Protein AF-A0A7S2RWB1-F1 (afdb_monomer)

InterPro domains:
  IPR025254 CCDC113/CCDC96, coiled-coil [PF13870] (33-131)
  IPR051885 Coiled-coil domain-containing protein involved in ciliogenesis [PTHR15654] (1-132)

Foldseek 3Di:
DVCCVCFVPVQADPVPRDGDPVSVVVVVVVVVVVVVVVVVVVVVVVVVVVVVVVVVVVVVVVCVVVPDPPCVVVVVVVVVVVVVVVVVVVVVVVVVVVVVVVVVVVVVVVVVVVVVVVVVVVVVVVVVVVVD

Solvent-accessible surface area (backbone atoms only — not comparable to full-atom values): 7211 Å² total; per-residue (Å²): 114,63,63,57,51,59,35,67,61,62,27,44,37,93,89,73,78,45,64,42,66,69,56,50,52,51,54,51,51,53,52,50,54,52,49,53,54,50,51,52,54,50,52,54,52,50,54,52,50,52,51,50,50,54,54,51,50,53,53,49,52,55,48,54,67,63,50,60,62,60,50,51,54,53,50,50,49,52,50,53,50,50,54,51,50,53,53,52,51,52,53,52,50,53,53,50,50,52,51,51,53,53,50,52,52,51,51,52,51,51,53,51,51,53,51,54,51,51,52,53,50,52,50,50,57,49,52,60,58,73,76,104

Mean predicted aligned error: 13.86 Å

Organism: NCBI:txid96639

Secondary structure (DSSP, 8-state):
-HHIIIIIITTB-TTT--B-HHHHHHHHHHHHHHHHHHHHHHHHHHHHHHHHHHHHHHHHHHHHHH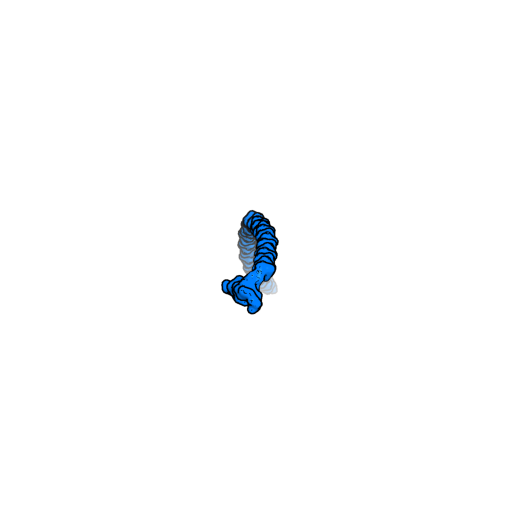HHHHHHHHHHHHHHHHHHHHHHHHHHHHHHHHHHHHHHHHHHHHHHHHHHHHHHHHHHHHHHHHT-

Sequence (132 aa):
YEFKRDIVVGAENFRTGKTMAEKVVRYMEDKLKQKESNIEKLRLKNVTLKGLIQKVDAQLKQKEEMGDVLHYIDFHQLQIENKQYVAKIEERNQELLKLKMTTGSTVQVLNNLKKKLGLLISESEWLLKEIK

pLDDT: mean 88.85, std 11.83, range [52.34, 98.38]

Radius of gyration: 52.47 Å; Cα contacts (8 Å, |Δi|>4): 22; chains: 1; bounding box: 91×32×145 Å

Structure (mmCIF, N/CA/C/O backbone):
data_AF-A0A7S2RWB1-F1
#
_entry.id   AF-A0A7S2RWB1-F1
#
loop_
_atom_site.group_PDB
_atom_site.id
_atom_site.type_symbol
_atom_site.label_atom_id
_atom_site.label_alt_id
_atom_site.label_comp_id
_atom_site.label_asym_id
_atom_site.label_entity_id
_atom_site.label_seq_id
_atom_site.pdbx_PDB_ins_code
_atom_site.Cartn_x
_atom_site.Cartn_y
_atom_site.Cartn_z
_atom_site.occupancy
_atom_site.B_iso_or_equiv
_atom_site.auth_seq_id
_atom_site.auth_comp_id
_atom_site.auth_asym_id
_atom_site.auth_atom_id
_atom_site.pdbx_PDB_model_num
ATOM 1 N N . TYR A 1 1 ? -30.342 -22.366 52.902 1.00 57.97 1 TYR A N 1
ATOM 2 C CA . TYR A 1 1 ? -29.564 -23.242 53.802 1.00 57.97 1 TYR A CA 1
ATOM 3 C C . TYR A 1 1 ? -28.856 -22.470 54.918 1.00 57.97 1 TYR A C 1
ATOM 5 O O . TYR A 1 1 ? -28.964 -22.901 56.056 1.00 57.97 1 TYR A O 1
ATOM 13 N N . GLU A 1 2 ? -28.234 -21.311 54.657 1.00 71.19 2 GLU A N 1
ATOM 14 C CA . GLU A 1 2 ? -27.500 -20.533 55.686 1.00 71.19 2 GLU A CA 1
ATOM 15 C C . GLU A 1 2 ? -28.372 -20.006 56.839 1.00 71.19 2 GLU A C 1
ATOM 17 O O . GLU A 1 2 ? -28.077 -20.285 57.991 1.00 71.19 2 GLU A O 1
ATOM 22 N N . PHE A 1 3 ? -29.510 -19.358 56.555 1.00 72.44 3 PHE A N 1
ATOM 23 C CA . PHE A 1 3 ? -30.400 -18.818 57.601 1.00 72.44 3 PHE A CA 1
ATOM 24 C C . PHE A 1 3 ? -30.873 -19.880 58.608 1.00 72.44 3 PHE A C 1
ATOM 26 O O . PHE A 1 3 ? -30.906 -19.652 59.813 1.00 72.44 3 PHE A O 1
ATOM 33 N N . LYS A 1 4 ? -31.207 -21.081 58.121 1.00 70.75 4 LYS A N 1
ATOM 34 C CA . LYS A 1 4 ? -31.676 -22.180 58.975 1.00 70.75 4 LYS A CA 1
ATOM 35 C C . LYS A 1 4 ? -30.556 -22.697 59.891 1.00 70.75 4 LYS A C 1
ATOM 37 O O . LYS A 1 4 ? -30.811 -23.034 61.037 1.00 70.75 4 LYS A O 1
ATOM 42 N N . ARG A 1 5 ? -29.316 -22.722 59.403 1.00 75.25 5 ARG A N 1
ATOM 43 C CA . ARG A 1 5 ? -28.144 -23.144 60.177 1.00 75.25 5 ARG A CA 1
ATOM 44 C C . ARG A 1 5 ? -27.729 -22.078 61.195 1.00 75.25 5 ARG A C 1
ATOM 46 O O . ARG A 1 5 ? -27.592 -22.380 62.374 1.00 75.25 5 ARG A O 1
ATOM 53 N N . ASP A 1 6 ? -27.592 -20.835 60.752 1.00 70.62 6 ASP A N 1
ATOM 54 C CA . ASP A 1 6 ? -26.937 -19.785 61.537 1.00 70.62 6 ASP A CA 1
ATOM 55 C C . ASP A 1 6 ? -27.905 -19.123 62.536 1.00 70.62 6 ASP A C 1
ATOM 57 O O . ASP A 1 6 ? -27.489 -18.688 63.608 1.00 70.62 6 ASP A O 1
ATOM 61 N N . ILE A 1 7 ? -29.208 -19.106 62.223 1.00 73.19 7 ILE A N 1
ATOM 62 C CA . ILE A 1 7 ? -30.240 -18.459 63.043 1.00 73.19 7 ILE A CA 1
ATOM 63 C C . ILE A 1 7 ? -31.190 -19.459 63.694 1.00 73.19 7 ILE A C 1
ATOM 65 O O . ILE A 1 7 ? -31.385 -19.401 64.901 1.00 73.19 7 ILE A O 1
ATOM 69 N N . VAL A 1 8 ? -31.764 -20.404 62.950 1.00 65.94 8 VAL A N 1
ATOM 70 C CA . VAL A 1 8 ? -32.757 -21.320 63.547 1.00 65.94 8 VAL A CA 1
ATOM 71 C C . VAL A 1 8 ? -32.103 -22.310 64.519 1.00 65.94 8 VAL A C 1
ATOM 73 O O . VAL A 1 8 ? -32.699 -22.605 65.545 1.00 65.94 8 VAL A O 1
ATOM 76 N N . VAL A 1 9 ? -30.872 -22.759 64.241 1.00 68.38 9 VAL A N 1
ATOM 77 C CA . VAL A 1 9 ? -30.117 -23.682 65.113 1.00 68.38 9 VAL A CA 1
ATOM 78 C C . VAL A 1 9 ? -29.028 -22.954 65.922 1.00 68.38 9 VAL A C 1
ATOM 80 O O . VAL A 1 9 ? -28.862 -23.204 67.109 1.00 68.38 9 VAL A O 1
ATOM 83 N N . GLY A 1 10 ? -28.293 -22.009 65.319 1.00 67.94 10 GLY A N 1
ATOM 84 C CA . GLY A 1 10 ? -27.169 -21.309 65.971 1.00 67.94 10 GLY A CA 1
ATOM 85 C C . GLY A 1 10 ? -27.533 -20.139 66.904 1.00 67.94 10 GLY A C 1
ATOM 86 O O . GLY A 1 10 ? -26.683 -19.642 67.658 1.00 67.94 10 GLY A O 1
ATOM 87 N N . ALA A 1 11 ? -28.783 -19.663 66.874 1.00 72.44 11 ALA A N 1
ATOM 88 C CA . ALA A 1 11 ? -29.242 -18.537 67.691 1.00 72.44 11 ALA A CA 1
ATOM 89 C C . ALA A 1 11 ? -30.222 -18.920 68.806 1.00 72.44 11 ALA A C 1
ATOM 91 O O . ALA A 1 11 ? -30.814 -18.030 69.415 1.00 72.44 11 ALA A O 1
ATOM 92 N N . GLU A 1 12 ? -30.388 -20.206 69.096 1.00 73.38 12 GLU A N 1
ATOM 93 C CA . GLU A 1 12 ? -31.277 -2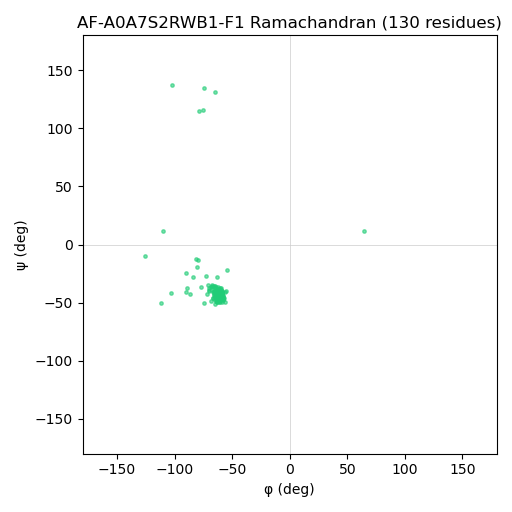0.688 70.150 1.00 73.38 12 GLU A CA 1
ATOM 94 C C . GLU A 1 12 ? -30.677 -20.447 71.544 1.00 73.38 12 GLU A C 1
ATOM 96 O O . GLU A 1 12 ? -29.487 -20.661 71.789 1.00 73.38 12 GLU A O 1
ATOM 101 N N . ASN A 1 13 ? -31.487 -19.940 72.473 1.00 70.44 13 ASN A N 1
ATOM 102 C CA . ASN A 1 13 ? -31.066 -19.757 73.854 1.00 70.44 13 ASN A CA 1
ATOM 103 C C . ASN A 1 13 ? -31.130 -21.105 74.588 1.00 70.44 13 ASN A C 1
ATOM 105 O O . ASN A 1 13 ? -32.217 -21.635 74.811 1.00 70.44 13 ASN A O 1
ATOM 109 N N . PHE A 1 14 ? -29.975 -21.621 75.021 1.00 67.00 14 PHE A N 1
ATOM 110 C CA . PHE A 1 14 ? -29.840 -22.920 75.698 1.00 67.00 14 PHE A CA 1
ATOM 111 C C . PHE A 1 14 ? -30.729 -23.105 76.940 1.00 67.00 14 PHE A C 1
ATOM 113 O O . PHE A 1 14 ? -30.992 -24.238 77.329 1.00 67.00 14 PHE A O 1
ATOM 120 N N . ARG A 1 15 ? -31.200 -22.021 77.575 1.00 64.44 15 ARG A N 1
ATOM 121 C CA . ARG A 1 15 ? -32.107 -22.091 78.735 1.00 64.44 15 ARG A CA 1
ATOM 122 C C . ARG A 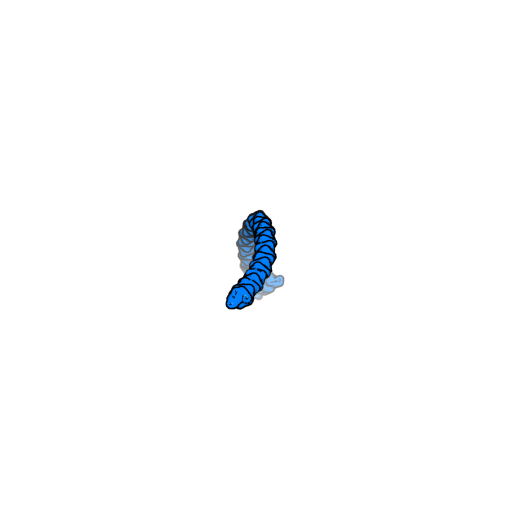1 15 ? 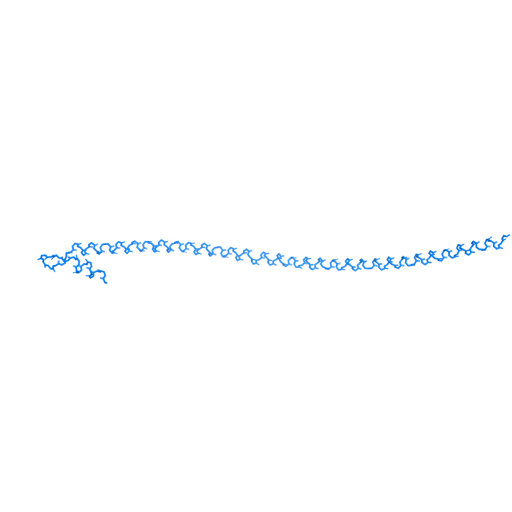-33.592 -22.098 78.377 1.00 64.44 15 ARG A C 1
ATOM 124 O O . ARG A 1 15 ? -34.386 -22.533 79.202 1.00 64.44 15 ARG A O 1
ATOM 131 N N . THR A 1 16 ? -33.986 -21.574 77.216 1.00 70.31 16 THR A N 1
ATOM 132 C CA . THR A 1 16 ? -35.408 -21.359 76.881 1.00 70.31 16 THR A CA 1
ATOM 133 C C . THR A 1 16 ? -35.851 -22.006 75.573 1.00 70.31 16 THR A C 1
ATOM 135 O O . THR A 1 16 ? -37.049 -22.010 75.302 1.00 70.31 16 THR A O 1
ATOM 138 N N . GLY A 1 17 ? -34.926 -22.524 74.757 1.00 70.25 17 GLY A N 1
ATOM 139 C CA . GLY A 1 17 ? -35.228 -23.108 73.443 1.00 70.25 17 GLY A CA 1
ATOM 140 C C . GLY A 1 17 ? -35.784 -22.096 72.431 1.00 70.25 17 GLY A C 1
ATOM 141 O O . GLY A 1 17 ? -36.342 -22.452 71.399 1.00 70.25 17 GLY A O 1
ATOM 142 N N . LYS A 1 18 ? -35.713 -20.795 72.743 1.00 75.50 18 LYS A N 1
ATOM 143 C CA . LYS A 1 18 ? -36.239 -19.726 71.886 1.00 75.50 18 LYS A CA 1
ATOM 144 C C . LYS A 1 18 ? -35.099 -19.057 71.137 1.00 75.50 18 LYS A C 1
ATOM 146 O O . LYS A 1 18 ? -34.049 -18.764 71.711 1.00 75.50 18 LYS A O 1
ATOM 151 N N . THR A 1 19 ? -35.318 -18.783 69.857 1.00 75.38 19 THR A N 1
ATOM 152 C CA . THR A 1 19 ? -34.367 -18.059 69.012 1.00 75.38 19 THR A CA 1
ATOM 153 C C . THR A 1 19 ? -34.191 -16.624 69.507 1.00 75.38 19 THR A C 1
ATOM 155 O O . THR A 1 19 ? -35.165 -15.914 69.753 1.00 75.38 19 THR A O 1
ATOM 158 N N . MET A 1 20 ? -32.943 -16.178 69.648 1.00 80.69 20 MET A N 1
ATOM 159 C CA . MET A 1 20 ? -32.632 -14.828 70.108 1.00 80.69 20 MET A CA 1
ATOM 160 C C . MET A 1 20 ? -32.881 -13.804 68.997 1.00 80.69 20 MET A C 1
ATOM 162 O O . MET A 1 20 ? -32.187 -13.805 67.978 1.00 80.69 20 MET A O 1
ATOM 166 N N . ALA A 1 21 ? -33.846 -12.907 69.217 1.00 79.38 21 ALA A N 1
ATOM 167 C CA . ALA A 1 21 ? -34.265 -11.892 68.248 1.00 79.38 21 ALA A CA 1
ATOM 168 C C . ALA A 1 21 ? -33.101 -11.010 67.760 1.00 79.38 21 ALA A C 1
ATOM 170 O O . ALA A 1 21 ? -32.984 -10.755 66.566 1.00 79.38 21 ALA A O 1
ATOM 171 N N . GLU A 1 22 ? -32.179 -10.628 68.647 1.00 80.50 22 GLU A N 1
ATOM 172 C CA . GLU A 1 22 ? -31.004 -9.813 68.300 1.00 80.50 22 GLU A CA 1
ATOM 173 C C . GLU A 1 22 ? -30.093 -10.475 67.257 1.00 80.50 22 GLU A C 1
ATOM 175 O O . GLU A 1 22 ? -29.569 -9.805 66.368 1.00 80.50 22 GLU A O 1
ATOM 180 N N . LYS A 1 23 ? -29.918 -11.802 67.323 1.00 81.19 23 LYS A N 1
ATOM 181 C CA . LYS A 1 23 ? -29.115 -12.545 66.339 1.00 81.19 23 LYS A CA 1
ATOM 182 C C . LYS A 1 23 ? -29.810 -12.589 64.975 1.00 81.19 23 LYS A C 1
ATOM 184 O O . LYS A 1 23 ? -29.139 -12.476 63.954 1.00 81.19 23 LYS A O 1
ATOM 189 N N . VAL A 1 24 ? -31.141 -12.717 64.957 1.00 83.25 24 VAL A N 1
ATOM 190 C CA . VAL A 1 24 ? -31.951 -12.674 63.725 1.00 83.25 24 VAL A CA 1
ATOM 191 C C . VAL A 1 24 ? -31.825 -11.302 63.059 1.00 83.25 24 VAL A C 1
ATOM 193 O O . VAL A 1 24 ? -31.576 -11.231 61.857 1.00 83.25 24 VAL A O 1
ATOM 196 N N . VAL A 1 25 ? -31.961 -10.226 63.844 1.00 85.81 25 VAL A N 1
ATOM 197 C CA . VAL A 1 25 ? -31.839 -8.838 63.372 1.00 85.81 25 VAL A CA 1
ATOM 198 C C . VAL A 1 25 ? -30.450 -8.597 62.791 1.00 85.81 25 VAL A C 1
ATOM 200 O O . VAL A 1 25 ? -30.348 -8.194 61.637 1.00 85.81 25 VAL A O 1
ATOM 203 N N . ARG A 1 26 ? -29.390 -8.969 63.518 1.00 86.44 26 ARG A N 1
ATOM 204 C CA . ARG A 1 26 ? -28.007 -8.809 63.046 1.00 86.44 26 ARG A CA 1
ATOM 205 C C . ARG A 1 26 ? -27.743 -9.550 61.732 1.00 86.44 26 ARG A C 1
ATOM 207 O O . ARG A 1 26 ? -27.151 -8.992 60.818 1.00 86.44 26 ARG A O 1
ATOM 214 N N . TYR A 1 27 ? -28.230 -10.785 61.593 1.00 87.25 27 TYR A N 1
ATOM 215 C CA . TYR A 1 27 ? -28.087 -11.531 60.337 1.00 87.25 27 TYR A CA 1
ATOM 216 C C . TYR A 1 27 ? -28.828 -10.864 59.172 1.00 87.25 27 TYR A C 1
ATOM 218 O O . TYR A 1 27 ? -28.318 -10.838 58.050 1.00 87.25 27 TYR A O 1
ATOM 226 N N . MET A 1 28 ? -30.031 -10.334 59.411 1.00 87.69 28 MET A N 1
ATOM 227 C CA . MET A 1 28 ? -30.778 -9.601 58.387 1.00 87.69 28 MET A CA 1
ATOM 228 C C . MET A 1 28 ? -30.041 -8.323 57.973 1.00 87.69 28 MET A C 1
ATOM 230 O O . MET A 1 28 ? -29.909 -8.073 56.776 1.00 87.69 28 MET A O 1
ATOM 234 N N . GLU A 1 29 ? -29.514 -7.562 58.934 1.00 90.56 29 GLU A N 1
ATOM 235 C CA . GLU A 1 29 ? -28.703 -6.361 58.693 1.00 90.56 29 GLU A CA 1
ATOM 236 C C . GLU A 1 29 ? -27.445 -6.681 57.877 1.00 90.56 29 GLU A C 1
ATOM 238 O O . GLU A 1 29 ? -27.189 -6.037 56.858 1.00 90.56 29 GLU A O 1
ATOM 243 N N . ASP A 1 30 ? -26.707 -7.732 58.242 1.00 91.44 30 ASP A N 1
ATOM 244 C CA . ASP A 1 30 ? -25.512 -8.165 57.515 1.00 91.44 30 ASP A CA 1
ATOM 245 C C . ASP A 1 30 ? -25.841 -8.584 56.073 1.00 91.44 30 ASP A C 1
ATOM 247 O O . ASP A 1 30 ? -25.136 -8.217 55.125 1.00 91.44 30 ASP A O 1
ATOM 251 N N . LYS A 1 31 ? -26.945 -9.317 55.867 1.00 91.69 31 LYS A N 1
ATOM 252 C CA . LYS A 1 31 ? -27.391 -9.712 54.522 1.00 91.69 31 LYS A CA 1
ATOM 253 C C . LYS A 1 31 ? -27.874 -8.522 53.695 1.00 91.69 31 LYS A C 1
ATOM 255 O O . LYS A 1 31 ? -27.623 -8.503 52.488 1.00 91.69 31 LYS A O 1
ATOM 260 N N . LEU A 1 32 ? -28.540 -7.542 54.305 1.00 93.00 32 LEU A N 1
ATOM 261 C CA . LEU A 1 32 ? -28.934 -6.302 53.633 1.00 93.00 32 LEU A CA 1
ATOM 262 C C . LEU A 1 32 ? -27.702 -5.501 53.208 1.00 93.00 32 LEU A C 1
ATOM 264 O O . LEU A 1 32 ? -27.572 -5.178 52.029 1.00 93.00 32 LEU A O 1
ATOM 268 N N . LYS A 1 33 ? -26.737 -5.312 54.110 1.00 95.62 33 LYS A N 1
ATOM 269 C CA . LYS A 1 33 ? -25.476 -4.618 53.824 1.00 95.62 33 LYS A CA 1
ATOM 270 C C . LYS A 1 33 ? -24.672 -5.302 52.714 1.00 95.62 33 LYS A C 1
ATOM 272 O O . LYS A 1 33 ? -24.101 -4.645 51.842 1.00 95.62 33 LYS A O 1
ATOM 277 N N . GLN A 1 34 ? -24.654 -6.636 52.692 1.00 95.06 34 GLN A N 1
ATOM 278 C CA . GLN A 1 34 ? -24.007 -7.396 51.620 1.00 95.06 34 GLN A CA 1
ATOM 279 C C . GLN A 1 34 ? -24.710 -7.196 50.267 1.00 95.06 34 GLN A C 1
ATOM 281 O O . GLN A 1 34 ? -24.043 -7.047 49.240 1.00 95.06 34 GLN A O 1
ATOM 286 N N . LYS A 1 35 ? -26.050 -7.159 50.252 1.00 96.00 35 LYS A N 1
ATOM 287 C CA . LYS A 1 35 ? -26.827 -6.859 49.041 1.00 96.00 35 LYS A CA 1
ATOM 288 C C . LYS A 1 35 ? -26.582 -5.434 48.549 1.00 96.00 35 LYS A C 1
ATOM 290 O O . LYS A 1 35 ? -26.331 -5.268 47.360 1.00 96.00 35 LYS A O 1
ATOM 295 N N . GLU A 1 36 ? -26.585 -4.443 49.436 1.00 95.81 36 GLU A N 1
ATOM 296 C CA . GLU A 1 36 ? -26.275 -3.047 49.096 1.00 95.81 36 GLU A CA 1
ATOM 297 C C . GLU A 1 36 ? -24.880 -2.913 48.475 1.00 95.81 36 GLU A C 1
ATOM 299 O O . GLU A 1 36 ? -24.733 -2.321 47.406 1.00 95.81 36 GLU A O 1
ATOM 304 N N . SER A 1 37 ? -23.866 -3.558 49.063 1.00 96.50 37 SER A N 1
ATOM 305 C CA . SER A 1 37 ? -22.510 -3.575 48.498 1.00 96.50 37 SER A CA 1
ATOM 306 C C . SER A 1 37 ? -22.466 -4.175 47.087 1.00 96.50 37 SER A C 1
ATOM 308 O O . SER A 1 37 ? -21.761 -3.671 46.210 1.00 96.50 37 SER A O 1
ATOM 310 N N . ASN A 1 38 ? -23.230 -5.240 46.835 1.00 96.50 38 ASN A N 1
ATOM 311 C CA . ASN A 1 38 ? -23.302 -5.854 45.510 1.00 96.50 38 ASN A CA 1
ATOM 312 C C . ASN A 1 38 ? -24.028 -4.967 44.493 1.00 96.50 38 ASN A C 1
ATOM 314 O O . ASN A 1 38 ? -23.593 -4.890 43.344 1.00 96.50 38 ASN A O 1
ATOM 318 N N . ILE A 1 39 ? -25.100 -4.287 44.908 1.00 97.50 39 ILE A N 1
ATOM 319 C CA . ILE A 1 39 ? -25.818 -3.325 44.063 1.00 97.50 39 ILE A CA 1
ATOM 320 C C . ILE A 1 39 ? -24.869 -2.207 43.633 1.00 97.50 39 ILE A C 1
ATOM 322 O O . ILE A 1 39 ? -24.782 -1.916 42.440 1.00 97.50 39 ILE A O 1
ATOM 326 N N . GLU A 1 40 ? -24.103 -1.641 44.565 1.00 97.06 40 GLU A N 1
ATOM 327 C CA . GLU A 1 40 ? -23.173 -0.556 44.251 1.00 97.06 40 GLU A CA 1
ATOM 328 C C . GLU A 1 40 ? -22.064 -1.010 43.291 1.00 97.06 40 GLU A C 1
ATOM 330 O O . GLU A 1 40 ? -21.794 -0.358 42.281 1.00 97.06 40 GLU A O 1
ATOM 335 N N . LYS A 1 41 ? -21.491 -2.201 43.513 1.00 97.50 41 LYS A N 1
ATOM 336 C CA . LYS A 1 41 ? -20.513 -2.796 42.583 1.00 97.50 41 LYS A CA 1
ATOM 337 C C . LYS A 1 41 ? -21.080 -2.972 41.175 1.00 97.50 41 LYS A C 1
ATOM 339 O O . LYS A 1 41 ? -20.399 -2.670 40.193 1.00 97.50 41 LYS A O 1
ATOM 344 N N . LEU A 1 42 ? -22.311 -3.473 41.057 1.00 97.50 42 LEU A N 1
ATOM 345 C CA . LEU A 1 42 ? -22.968 -3.661 39.762 1.00 97.50 42 LEU A CA 1
ATOM 346 C C . LEU A 1 42 ? -23.264 -2.324 39.081 1.00 97.50 42 LEU A C 1
ATOM 348 O O . LEU A 1 42 ? -23.063 -2.203 37.872 1.00 97.50 42 LEU A O 1
ATOM 352 N N . ARG A 1 43 ? -23.688 -1.316 39.846 1.00 97.88 43 ARG A N 1
ATOM 353 C CA . ARG A 1 43 ? -23.950 0.034 39.345 1.00 97.88 43 ARG A CA 1
ATOM 354 C C . ARG A 1 43 ? -22.684 0.665 38.770 1.00 97.88 43 ARG A C 1
ATOM 356 O O . ARG A 1 43 ? -22.709 1.116 37.626 1.00 97.88 43 ARG A O 1
ATOM 363 N N . LEU A 1 44 ? -21.574 0.618 39.509 1.00 97.44 44 LEU A N 1
ATOM 364 C CA . LEU A 1 44 ? -20.272 1.100 39.039 1.00 97.44 44 LEU A CA 1
ATOM 365 C C . LEU A 1 44 ? -19.840 0.377 37.760 1.00 97.44 44 LEU A C 1
ATOM 367 O O . LEU A 1 44 ? -19.507 1.021 36.767 1.00 97.44 44 LEU A O 1
ATOM 371 N N . LYS A 1 45 ? -19.939 -0.959 37.736 1.00 97.75 45 LYS A N 1
ATOM 372 C CA . LYS A 1 45 ? -19.587 -1.755 36.552 1.00 97.75 45 LYS A CA 1
ATOM 373 C C . LYS A 1 45 ? -20.450 -1.401 35.338 1.00 97.75 45 LYS A C 1
ATOM 375 O O . LYS A 1 45 ? -19.931 -1.335 34.227 1.00 97.75 45 LYS A O 1
ATOM 380 N N . ASN A 1 46 ? -21.744 -1.138 35.533 1.00 97.94 46 ASN A N 1
ATOM 381 C CA . ASN A 1 46 ? -22.642 -0.713 34.460 1.00 97.94 46 ASN A CA 1
ATOM 382 C C . ASN A 1 46 ? -22.216 0.637 33.864 1.00 97.94 46 ASN A C 1
ATOM 384 O O . ASN A 1 46 ? -22.154 0.765 32.643 1.00 97.94 46 ASN A O 1
ATOM 388 N N . VAL A 1 47 ? -21.873 1.614 34.710 1.00 98.12 47 VAL A N 1
ATOM 389 C CA . VAL A 1 47 ? -21.381 2.928 34.266 1.00 98.12 47 VAL A CA 1
ATOM 390 C C . VAL A 1 47 ? -20.082 2.781 33.473 1.00 98.12 47 VAL A C 1
ATOM 392 O O . VAL A 1 47 ? -19.979 3.314 32.369 1.00 98.12 47 VAL A O 1
ATOM 395 N N . THR A 1 48 ? -19.122 2.000 33.977 1.00 97.69 48 THR A N 1
ATOM 396 C CA . THR A 1 48 ? -17.857 1.745 33.273 1.00 97.69 48 THR A CA 1
ATOM 397 C C . THR A 1 48 ? -18.082 1.084 31.914 1.00 97.69 48 THR A C 1
ATOM 399 O O . THR A 1 48 ? -17.496 1.512 30.922 1.00 97.69 48 THR A O 1
ATOM 402 N N . LEU A 1 49 ? -18.949 0.069 31.842 1.00 97.81 49 LEU A N 1
ATOM 403 C CA . LEU A 1 49 ? -19.247 -0.626 30.589 1.00 97.81 49 LEU A CA 1
ATOM 404 C C . LEU A 1 49 ? -19.936 0.288 29.574 1.00 97.81 49 LEU A C 1
ATOM 406 O O . LEU A 1 49 ? -19.579 0.253 28.401 1.00 97.81 49 LEU A O 1
ATOM 410 N N . LYS A 1 50 ? -20.865 1.146 30.009 1.00 98.06 50 LYS A N 1
ATOM 411 C CA . LYS A 1 50 ? -21.484 2.150 29.131 1.00 98.06 50 LYS A CA 1
ATOM 412 C C . LYS A 1 50 ? -20.450 3.110 28.547 1.00 98.06 50 LYS A C 1
ATOM 414 O O . LYS A 1 50 ? -20.475 3.358 27.345 1.00 98.06 50 LYS A O 1
ATOM 419 N N . GLY A 1 51 ? -19.518 3.595 29.370 1.00 97.81 51 GLY A N 1
ATOM 420 C CA . GLY A 1 51 ? -18.420 4.444 28.901 1.00 97.81 51 GLY A CA 1
ATOM 421 C C . GLY A 1 51 ? -17.497 3.721 27.916 1.00 97.81 51 GLY A C 1
ATOM 422 O O . GLY A 1 51 ? -17.095 4.296 26.907 1.00 97.81 51 GLY A O 1
ATOM 423 N N . LEU A 1 52 ? -17.206 2.439 28.160 1.00 97.44 52 LEU A N 1
ATOM 424 C CA . LEU A 1 52 ? -16.405 1.629 27.244 1.00 97.44 52 LEU A CA 1
ATOM 425 C C . LEU A 1 52 ? -17.105 1.437 25.895 1.00 97.44 52 LEU A C 1
ATOM 427 O O . LEU A 1 52 ? -16.463 1.605 24.864 1.00 97.44 52 LEU A O 1
ATOM 431 N N . ILE A 1 53 ? -18.407 1.139 25.898 1.00 97.62 53 ILE A N 1
ATOM 432 C CA . ILE A 1 53 ? -19.206 0.998 24.674 1.00 97.62 53 ILE A CA 1
ATOM 433 C C . ILE A 1 53 ? -19.161 2.291 23.863 1.00 97.62 53 ILE A C 1
ATOM 435 O O . ILE A 1 53 ? -18.827 2.247 22.686 1.00 97.62 53 ILE A O 1
ATOM 439 N N . GLN A 1 54 ? -19.415 3.442 24.493 1.00 97.56 54 GLN A N 1
ATOM 440 C CA . GLN A 1 54 ? -19.353 4.738 23.809 1.00 97.56 54 GLN A CA 1
ATOM 441 C C . GLN A 1 54 ? -17.970 5.014 23.214 1.00 97.56 54 GLN A C 1
ATOM 443 O O . GLN A 1 54 ? -17.864 5.492 22.087 1.00 97.56 54 GLN A O 1
ATOM 448 N N . LYS A 1 55 ? -16.901 4.689 23.950 1.00 97.06 55 LYS A N 1
ATOM 449 C CA . LYS A 1 55 ? -15.529 4.861 23.465 1.00 97.06 55 LYS A CA 1
ATOM 450 C C . LYS A 1 55 ? -15.231 3.966 22.261 1.00 97.06 55 LYS A C 1
ATOM 452 O O . LYS A 1 55 ? -14.627 4.434 21.302 1.00 97.06 55 LYS A O 1
ATOM 457 N N . VAL A 1 56 ? -15.626 2.696 22.319 1.00 96.44 56 VAL A N 1
ATOM 458 C CA . VAL A 1 56 ? -15.410 1.739 21.224 1.00 96.44 56 VAL A CA 1
ATOM 459 C C . VAL A 1 56 ? -16.229 2.128 19.994 1.00 96.44 56 VAL A C 1
ATOM 461 O O . VAL A 1 56 ? -15.694 2.099 18.893 1.00 96.44 56 VAL A O 1
ATOM 464 N N . ASP A 1 57 ? -17.476 2.560 20.172 1.00 96.00 57 ASP A N 1
ATOM 465 C CA . ASP A 1 57 ? -18.343 3.008 19.076 1.00 96.00 57 ASP A CA 1
ATOM 466 C C . ASP A 1 57 ? -17.776 4.255 18.375 1.00 96.00 57 ASP A C 1
ATOM 468 O O . ASP A 1 57 ? -17.700 4.314 17.150 1.00 96.00 57 ASP A O 1
ATOM 472 N N . ALA A 1 58 ? -17.267 5.223 19.146 1.00 94.50 58 ALA A N 1
ATOM 473 C CA . ALA A 1 58 ? -16.587 6.393 18.590 1.00 94.50 58 ALA A CA 1
ATOM 474 C C . ALA A 1 58 ? -15.313 6.016 17.811 1.00 94.50 58 ALA A C 1
ATOM 476 O O . ALA A 1 58 ? -15.055 6.565 16.741 1.00 94.50 58 ALA A O 1
ATOM 477 N N . GLN A 1 59 ? -14.527 5.061 18.321 1.00 92.25 59 GLN A N 1
ATOM 478 C CA . GLN A 1 59 ? -13.347 4.551 17.617 1.00 92.25 59 GLN A CA 1
ATOM 479 C C . GLN A 1 59 ? -13.709 3.802 16.331 1.00 92.25 59 GLN A C 1
ATOM 481 O O . GLN A 1 59 ? -12.961 3.887 15.359 1.00 92.25 59 GLN A O 1
ATOM 486 N N . LEU A 1 60 ? -14.822 3.067 16.323 1.00 90.56 60 LEU A N 1
ATOM 487 C CA . LEU A 1 60 ? -15.304 2.360 15.141 1.00 90.56 60 LEU A CA 1
ATOM 488 C C . LEU A 1 60 ? -15.699 3.354 14.046 1.00 90.56 60 LEU A C 1
ATOM 490 O O . LEU A 1 60 ? -15.154 3.275 12.951 1.00 90.56 60 LEU A O 1
ATOM 494 N N . LYS A 1 61 ? -16.524 4.355 14.380 1.00 88.69 61 LYS A N 1
ATOM 495 C CA . LYS A 1 61 ? -16.925 5.414 13.439 1.00 88.69 61 LYS A CA 1
ATOM 496 C C . LYS A 1 61 ? -15.732 6.155 12.851 1.00 88.69 61 LYS A C 1
ATOM 498 O O . LYS A 1 61 ? -15.643 6.318 11.642 1.00 88.69 61 LYS A O 1
ATOM 503 N N . GLN A 1 62 ? -14.768 6.534 13.692 1.00 84.94 62 GLN A N 1
ATOM 504 C CA . GLN A 1 62 ? -13.552 7.198 13.221 1.00 84.94 62 GLN A CA 1
ATOM 505 C C . GLN A 1 62 ? -12.754 6.316 12.246 1.00 84.94 62 GLN A C 1
ATOM 507 O O . GLN A 1 62 ? -12.175 6.826 11.289 1.00 84.94 62 GLN A O 1
ATOM 512 N N . LYS A 1 63 ? -12.697 4.998 12.479 1.00 81.75 63 LYS A N 1
ATOM 513 C CA . LYS A 1 63 ? -12.021 4.065 11.568 1.00 81.75 63 LYS A CA 1
ATOM 514 C C . LYS A 1 63 ? -12.767 3.884 10.250 1.00 81.75 63 LYS A C 1
ATOM 516 O O . LYS A 1 63 ? -12.105 3.808 9.222 1.00 81.75 63 LYS A O 1
ATOM 521 N N . GLU A 1 64 ? -14.092 3.814 10.279 1.00 79.94 64 GLU A N 1
ATOM 522 C CA . GLU A 1 64 ? -14.923 3.696 9.075 1.00 79.94 64 GLU A CA 1
ATOM 523 C C . GLU A 1 64 ? -14.797 4.953 8.197 1.00 79.94 64 GLU A C 1
ATOM 525 O O . GLU A 1 64 ? -14.486 4.857 7.012 1.00 79.94 64 GLU A O 1
ATOM 530 N N . GLU A 1 65 ? -14.906 6.145 8.790 1.00 73.75 65 GLU A N 1
ATOM 531 C CA . GLU A 1 65 ? -14.781 7.421 8.068 1.00 73.75 65 GLU A CA 1
ATOM 532 C C . GLU A 1 65 ? -13.373 7.646 7.491 1.00 73.75 65 GLU A C 1
ATOM 534 O O . GLU A 1 65 ? -13.223 8.173 6.388 1.00 73.75 65 GLU A O 1
ATOM 539 N N . MET A 1 66 ? -12.328 7.235 8.217 1.00 65.06 66 MET A N 1
ATOM 540 C CA . MET A 1 66 ? -10.936 7.395 7.779 1.00 65.06 66 MET A CA 1
ATOM 541 C C . MET A 1 66 ? -10.489 6.311 6.781 1.00 65.06 66 MET A C 1
ATOM 543 O O . MET A 1 66 ? -9.501 6.506 6.071 1.00 65.06 66 MET A O 1
ATOM 547 N N . GLY A 1 67 ? -11.193 5.177 6.726 1.00 63.41 67 GLY A N 1
ATOM 548 C CA . GLY A 1 67 ? -10.846 4.023 5.897 1.00 63.41 67 GLY A CA 1
ATOM 549 C C . GLY A 1 67 ? -11.379 4.086 4.467 1.00 63.41 67 GLY A C 1
ATOM 550 O O . GLY A 1 67 ? -10.634 3.782 3.539 1.00 63.41 67 GLY A O 1
ATOM 551 N N . ASP A 1 68 ? -12.629 4.506 4.264 1.00 61.72 68 ASP A N 1
ATOM 552 C CA . ASP A 1 68 ? -13.329 4.166 3.015 1.00 61.72 68 ASP A CA 1
ATOM 553 C C . ASP A 1 68 ? -13.140 5.167 1.866 1.00 61.72 68 ASP A C 1
ATOM 555 O O . ASP A 1 68 ? -13.004 4.765 0.710 1.00 61.72 68 ASP A O 1
ATOM 559 N N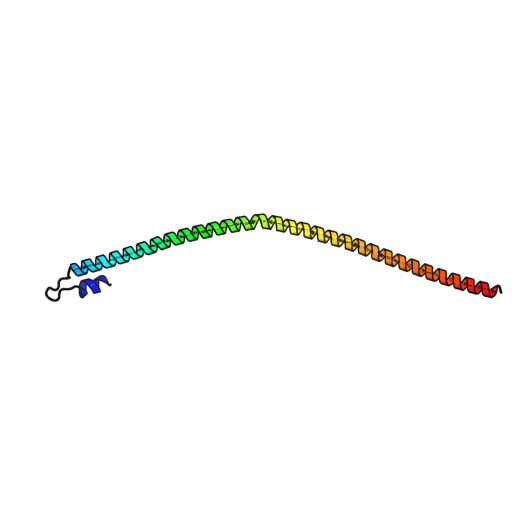 . VAL A 1 69 ? -13.096 6.474 2.140 1.00 59.91 69 VAL A N 1
ATOM 560 C CA . VAL A 1 69 ? -13.091 7.482 1.058 1.00 59.91 69 VAL A CA 1
ATOM 561 C C . VAL A 1 69 ? -11.676 7.848 0.609 1.00 59.91 69 VAL A C 1
ATOM 563 O O . VAL A 1 69 ? -11.422 7.973 -0.590 1.00 59.91 69 VAL A O 1
ATOM 566 N N . LEU A 1 70 ? -10.740 7.985 1.552 1.00 63.78 70 LEU A N 1
ATOM 567 C CA . LEU A 1 70 ? -9.373 8.416 1.247 1.00 63.78 70 LEU A CA 1
ATOM 568 C C . LEU A 1 70 ? -8.584 7.315 0.515 1.00 63.78 70 LEU A C 1
ATOM 570 O O . LEU A 1 70 ? -7.960 7.584 -0.507 1.00 63.78 70 LEU A O 1
ATOM 574 N N . HIS A 1 71 ? -8.704 6.053 0.950 1.00 69.88 71 HIS A N 1
ATOM 575 C CA . HIS A 1 71 ? -7.988 4.941 0.311 1.00 69.88 71 HIS A CA 1
ATOM 576 C C . HIS A 1 71 ? -8.481 4.635 -1.104 1.00 69.88 71 HIS A C 1
ATOM 578 O O . HIS A 1 71 ? -7.678 4.250 -1.949 1.00 69.88 71 HIS A O 1
ATOM 584 N N . TYR A 1 72 ? -9.777 4.789 -1.386 1.00 75.75 72 TYR A N 1
ATOM 585 C CA . TYR A 1 72 ? -10.317 4.458 -2.704 1.00 75.75 72 TYR A CA 1
ATOM 586 C C . TYR A 1 72 ? -9.790 5.402 -3.792 1.00 75.75 72 TYR A C 1
ATOM 588 O O . TYR A 1 72 ? -9.353 4.941 -4.847 1.00 75.75 72 TYR A O 1
ATOM 596 N N . ILE A 1 73 ? -9.791 6.714 -3.530 1.00 83.44 73 ILE A N 1
ATOM 597 C CA . ILE A 1 73 ? -9.303 7.717 -4.486 1.00 83.44 73 ILE A CA 1
ATOM 598 C C . ILE A 1 73 ? -7.796 7.560 -4.697 1.00 83.44 73 ILE A C 1
ATOM 600 O O . ILE A 1 73 ? -7.357 7.495 -5.845 1.00 83.44 73 ILE A O 1
ATOM 604 N N . ASP A 1 74 ? -7.022 7.414 -3.620 1.00 84.75 74 ASP A N 1
ATOM 605 C CA . ASP A 1 74 ? -5.570 7.233 -3.706 1.00 84.75 74 ASP A CA 1
ATOM 606 C C . ASP A 1 74 ? -5.206 5.943 -4.453 1.00 84.75 74 ASP A C 1
ATOM 608 O O . ASP A 1 74 ? -4.316 5.926 -5.306 1.00 84.75 74 ASP A O 1
ATOM 612 N N . PHE A 1 75 ? -5.934 4.853 -4.199 1.00 86.31 75 PHE A N 1
ATOM 613 C CA . PHE A 1 75 ? -5.722 3.591 -4.899 1.00 86.31 75 PHE A CA 1
ATOM 614 C C . PHE A 1 75 ? -6.060 3.695 -6.390 1.00 86.31 75 PHE A C 1
ATOM 616 O O . PHE A 1 75 ? -5.304 3.208 -7.234 1.00 86.31 75 PHE A O 1
ATOM 623 N N . HIS A 1 76 ? -7.162 4.363 -6.738 1.00 91.12 76 HIS A N 1
ATOM 624 C CA . HIS A 1 76 ? -7.500 4.626 -8.134 1.00 91.12 76 HIS A CA 1
ATOM 625 C C . HIS A 1 76 ? -6.466 5.518 -8.821 1.00 91.12 76 HIS A C 1
ATOM 627 O O . HIS A 1 76 ? -6.087 5.234 -9.959 1.00 91.12 76 HIS A O 1
ATOM 633 N N . GLN A 1 77 ? -5.969 6.544 -8.133 1.00 93.31 77 GLN A N 1
ATOM 634 C CA . GLN A 1 77 ? -4.910 7.410 -8.636 1.00 93.31 77 GLN A CA 1
ATOM 635 C C . GLN A 1 77 ? -3.634 6.604 -8.922 1.00 93.31 77 GLN A C 1
ATOM 637 O O . GLN A 1 77 ? -3.102 6.674 -10.030 1.00 93.31 77 GLN A O 1
ATOM 642 N N . LEU A 1 78 ? -3.208 5.744 -7.991 1.00 93.31 78 LEU A N 1
ATOM 643 C CA . LEU A 1 78 ? -2.068 4.842 -8.189 1.00 93.31 78 LEU A CA 1
ATOM 644 C C . LEU A 1 78 ? -2.270 3.890 -9.375 1.00 93.31 78 LEU A C 1
ATOM 646 O O . LEU A 1 78 ? -1.334 3.639 -10.136 1.00 93.31 78 LEU A O 1
ATOM 650 N N . GLN A 1 79 ? -3.482 3.365 -9.572 1.00 96.00 79 GLN A N 1
ATOM 651 C CA . GLN A 1 79 ? -3.786 2.535 -10.741 1.00 96.00 79 GLN A CA 1
ATOM 652 C C . GLN A 1 79 ? -3.683 3.314 -12.056 1.00 96.00 79 GLN A C 1
ATOM 654 O O . GLN A 1 79 ? -3.179 2.773 -13.044 1.00 96.00 79 GLN A O 1
ATOM 659 N N . ILE A 1 80 ? -4.166 4.559 -12.087 1.00 96.38 80 ILE A N 1
ATOM 660 C CA . ILE A 1 80 ? -4.084 5.427 -13.267 1.00 96.38 80 ILE A CA 1
ATOM 661 C C . ILE A 1 80 ? -2.617 5.710 -13.593 1.00 96.38 80 ILE A C 1
ATOM 663 O O . ILE A 1 80 ? -2.195 5.501 -14.731 1.00 96.38 80 ILE A O 1
ATOM 667 N N . GLU A 1 81 ? -1.831 6.113 -12.598 1.00 97.00 81 GLU A N 1
ATOM 668 C CA . GLU A 1 81 ? -0.407 6.405 -12.766 1.00 97.00 81 GLU A CA 1
ATOM 669 C C . GLU A 1 81 ? 0.371 5.182 -13.241 1.00 97.00 81 GLU A C 1
ATOM 671 O O . GLU A 1 81 ? 1.132 5.270 -14.202 1.00 97.00 81 GLU A O 1
ATOM 676 N N . ASN A 1 82 ? 0.134 4.012 -12.643 1.00 96.94 82 ASN A N 1
ATOM 677 C CA . ASN A 1 82 ? 0.784 2.777 -13.068 1.00 96.94 82 ASN A CA 1
ATOM 678 C C . ASN A 1 82 ? 0.486 2.467 -14.546 1.00 96.94 82 ASN A C 1
ATOM 680 O O . ASN A 1 82 ? 1.408 2.239 -15.329 1.00 96.94 82 ASN A O 1
ATOM 684 N N . LYS A 1 83 ? -0.783 2.565 -14.971 1.00 97.81 83 LYS A N 1
ATOM 685 C CA . LYS A 1 83 ? -1.154 2.381 -16.385 1.00 97.81 83 LYS A CA 1
ATOM 686 C C . LYS A 1 83 ? -0.453 3.383 -17.306 1.00 97.81 83 LYS A C 1
ATOM 688 O O . LYS A 1 83 ? 0.014 2.992 -18.375 1.00 97.81 83 LYS A O 1
ATOM 693 N N . GLN A 1 84 ? -0.352 4.649 -16.901 1.00 98.12 84 GLN A N 1
ATOM 694 C CA . GLN A 1 84 ? 0.364 5.673 -17.668 1.00 98.12 84 GLN A CA 1
ATOM 695 C C . GLN A 1 84 ? 1.864 5.366 -17.774 1.00 98.12 84 GLN A C 1
ATOM 697 O O . GLN A 1 84 ? 2.438 5.482 -18.857 1.00 98.12 84 GLN A O 1
ATOM 702 N N . TYR A 1 85 ? 2.500 4.932 -16.682 1.00 98.31 85 TYR A N 1
ATOM 703 C CA . TYR A 1 85 ? 3.913 4.556 -16.690 1.00 98.31 85 TYR A CA 1
ATOM 704 C C . TYR A 1 85 ? 4.182 3.345 -17.577 1.00 98.31 85 TYR A C 1
ATOM 706 O O . TYR A 1 85 ? 5.128 3.377 -18.360 1.00 98.31 85 TYR A O 1
ATOM 714 N N . VAL A 1 86 ? 3.339 2.312 -17.517 1.00 98.25 86 VAL A N 1
ATOM 715 C CA . VAL A 1 86 ? 3.459 1.133 -18.385 1.00 98.25 86 VAL A CA 1
ATOM 716 C C . VAL A 1 86 ? 3.347 1.527 -19.857 1.00 98.25 86 VAL A C 1
ATOM 718 O O . VAL A 1 86 ? 4.198 1.134 -20.652 1.00 98.25 86 VAL A O 1
ATOM 721 N N . ALA A 1 87 ? 2.363 2.355 -20.219 1.00 98.12 87 ALA A N 1
ATOM 722 C CA . ALA A 1 87 ? 2.212 2.835 -21.592 1.00 98.12 87 ALA A CA 1
ATOM 723 C C . ALA A 1 87 ? 3.454 3.607 -22.071 1.00 98.12 87 ALA A C 1
ATOM 725 O O . ALA A 1 87 ? 3.945 3.383 -23.176 1.00 98.12 87 ALA A O 1
ATOM 726 N N . LYS A 1 88 ? 4.011 4.467 -21.211 1.00 98.38 88 LYS A N 1
ATOM 727 C CA . LYS A 1 88 ? 5.217 5.244 -21.517 1.00 98.38 88 LYS A CA 1
ATOM 728 C C . LYS A 1 88 ? 6.468 4.373 -21.641 1.00 98.38 88 LYS A C 1
ATOM 730 O O . LYS A 1 88 ? 7.325 4.648 -22.475 1.00 98.38 88 LYS A O 1
ATOM 735 N N . ILE A 1 89 ? 6.593 3.329 -20.822 1.00 98.25 89 ILE A N 1
ATOM 736 C CA . ILE A 1 89 ? 7.681 2.347 -20.935 1.00 98.25 89 ILE A CA 1
ATOM 737 C C . ILE A 1 89 ? 7.588 1.618 -22.277 1.00 98.25 89 ILE A C 1
ATOM 739 O O . ILE A 1 89 ? 8.598 1.481 -22.965 1.00 98.25 89 ILE A O 1
ATOM 743 N N . GLU A 1 90 ? 6.387 1.194 -22.665 1.00 98.25 90 GLU A N 1
ATOM 744 C CA . GLU A 1 90 ? 6.161 0.486 -23.923 1.00 98.25 90 GLU A CA 1
ATOM 745 C C . GLU A 1 90 ? 6.508 1.359 -25.139 1.00 98.25 90 GLU A C 1
ATOM 747 O O . GLU A 1 90 ? 7.262 0.932 -26.013 1.00 98.25 90 GLU A O 1
ATOM 752 N N . GLU A 1 91 ? 6.066 2.620 -25.150 1.00 98.31 91 GLU A N 1
ATOM 753 C CA . GLU A 1 91 ? 6.418 3.596 -26.191 1.00 98.31 91 GLU A CA 1
ATOM 754 C C . GLU A 1 91 ? 7.943 3.761 -26.322 1.00 98.31 91 GLU A C 1
ATOM 756 O O . GLU A 1 91 ? 8.508 3.626 -27.411 1.00 98.31 91 GLU A O 1
ATOM 761 N N . ARG A 1 92 ? 8.644 3.962 -25.199 1.00 98.25 92 ARG A N 1
ATOM 762 C CA . ARG A 1 92 ? 10.109 4.111 -25.193 1.00 98.25 92 ARG A CA 1
ATOM 763 C C . ARG A 1 92 ? 10.835 2.847 -25.642 1.00 98.25 92 ARG A C 1
ATOM 765 O O . ARG A 1 92 ? 11.867 2.944 -26.310 1.00 98.25 92 ARG A O 1
ATOM 772 N N . ASN A 1 93 ? 10.317 1.669 -25.307 1.00 98.38 93 ASN A N 1
ATOM 773 C CA . ASN A 1 93 ? 10.876 0.403 -25.772 1.00 98.38 93 ASN A CA 1
ATOM 774 C C . ASN A 1 93 ? 10.748 0.256 -27.293 1.00 98.38 93 ASN A C 1
ATOM 776 O O . ASN A 1 93 ? 11.703 -0.175 -27.947 1.00 98.38 93 ASN A O 1
ATOM 780 N N . GLN A 1 94 ? 9.614 0.658 -27.870 1.00 98.31 94 GLN A N 1
ATOM 781 C CA . GLN A 1 94 ? 9.399 0.632 -29.318 1.00 98.31 94 GLN A CA 1
ATOM 782 C C . GLN A 1 94 ? 10.322 1.610 -30.054 1.00 98.31 94 GLN A C 1
ATOM 784 O O . GLN A 1 94 ? 10.946 1.242 -31.055 1.00 98.31 94 GLN A O 1
ATOM 789 N N . GLU A 1 95 ? 10.485 2.830 -29.537 1.00 98.19 95 GLU A N 1
ATOM 790 C CA . GLU A 1 95 ? 11.446 3.802 -30.074 1.00 98.19 95 GLU A CA 1
ATOM 791 C C . GLU A 1 95 ? 12.881 3.266 -30.027 1.00 98.19 95 GLU A C 1
ATOM 793 O O . GLU A 1 95 ? 13.612 3.325 -31.023 1.00 98.19 95 GLU A O 1
ATOM 798 N N . LEU A 1 96 ? 13.280 2.685 -28.892 1.00 98.31 96 LEU A N 1
ATOM 799 C CA . LEU A 1 96 ? 14.604 2.098 -28.720 1.00 98.31 96 LEU A 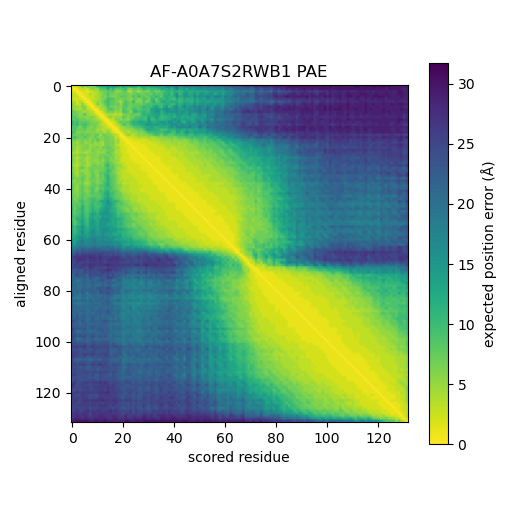CA 1
ATOM 800 C C . LEU A 1 96 ? 14.843 0.950 -29.708 1.00 98.31 96 LEU A C 1
ATOM 802 O O . LEU A 1 96 ? 15.927 0.851 -30.289 1.00 98.31 96 LEU A O 1
ATOM 806 N N . LEU A 1 97 ? 13.843 0.094 -29.926 1.00 98.25 97 LEU A N 1
ATOM 807 C CA . LEU A 1 97 ? 13.924 -0.990 -30.902 1.00 98.25 97 LEU A CA 1
ATOM 808 C C . LEU A 1 97 ? 14.129 -0.441 -32.319 1.00 98.25 97 LEU A C 1
ATOM 810 O O . LEU A 1 97 ? 15.021 -0.902 -33.035 1.00 98.25 97 LEU A O 1
ATOM 814 N N . LYS A 1 98 ? 13.370 0.590 -32.706 1.00 98.31 98 LYS A N 1
ATOM 815 C CA . LYS A 1 98 ? 13.510 1.248 -34.011 1.00 98.31 98 LYS A CA 1
ATOM 816 C C . LYS A 1 98 ? 14.910 1.834 -34.203 1.00 98.31 98 LYS A C 1
ATOM 818 O O . LYS A 1 98 ? 15.520 1.633 -35.252 1.00 98.31 98 LYS A O 1
ATOM 823 N N . LEU A 1 99 ? 15.452 2.506 -33.187 1.00 98.06 99 LEU A N 1
ATOM 824 C CA . LEU A 1 99 ? 16.812 3.050 -33.227 1.00 98.06 99 LEU A CA 1
ATOM 825 C C . LEU A 1 99 ? 17.873 1.953 -33.362 1.00 98.06 99 LEU A C 1
ATOM 827 O O . LEU A 1 99 ? 18.807 2.106 -34.155 1.00 98.06 99 LEU A O 1
ATOM 831 N N . LYS A 1 100 ? 17.721 0.830 -32.648 1.00 98.06 100 LYS A N 1
ATOM 832 C CA . LYS A 1 100 ? 18.624 -0.326 -32.762 1.00 98.06 100 LYS A CA 1
ATOM 833 C C . LYS A 1 100 ? 18.631 -0.899 -34.179 1.00 98.06 100 LYS A C 1
ATOM 835 O O . LYS A 1 100 ? 19.707 -1.123 -34.731 1.00 98.06 100 LYS A O 1
ATOM 840 N N . MET A 1 101 ? 17.457 -1.073 -34.787 1.00 98.00 101 MET A N 1
ATOM 841 C CA . MET A 1 101 ? 17.335 -1.574 -36.161 1.00 98.00 101 MET A CA 1
ATOM 842 C C . MET A 1 101 ? 17.982 -0.626 -37.176 1.00 98.00 101 MET A C 1
ATOM 844 O O . MET A 1 101 ? 18.784 -1.061 -38.003 1.00 98.00 101 MET A O 1
ATOM 848 N N . THR A 1 102 ? 17.698 0.677 -37.079 1.00 97.69 102 THR A N 1
ATOM 849 C CA . THR A 1 102 ? 18.299 1.692 -37.959 1.00 97.69 102 THR A CA 1
ATOM 850 C C . THR A 1 102 ? 19.816 1.732 -37.806 1.00 97.69 102 THR A C 1
ATOM 852 O O . THR A 1 102 ? 20.533 1.735 -38.802 1.00 97.69 102 THR A O 1
ATOM 855 N N . THR A 1 103 ? 20.323 1.699 -36.571 1.00 97.69 103 THR A N 1
ATOM 856 C CA . THR A 1 103 ? 21.768 1.672 -36.299 1.00 97.69 103 THR A CA 1
ATOM 857 C C . THR A 1 103 ? 22.423 0.442 -36.919 1.00 97.69 103 THR A C 1
ATOM 859 O O . THR A 1 103 ? 23.441 0.567 -37.598 1.00 97.69 103 THR A O 1
ATOM 862 N N . GLY A 1 104 ? 21.817 -0.737 -36.745 1.00 97.81 104 GLY A N 1
ATOM 863 C CA . GLY A 1 104 ? 22.300 -1.978 -37.348 1.00 97.81 104 GLY A CA 1
ATOM 864 C C . GLY A 1 104 ? 22.382 -1.891 -38.873 1.00 97.81 104 GLY A C 1
ATOM 865 O O . GLY A 1 104 ? 23.423 -2.209 -39.449 1.00 97.81 104 GLY A O 1
ATOM 866 N N . SER A 1 105 ? 21.328 -1.385 -39.519 1.00 97.62 105 SER A N 1
ATOM 867 C CA . SER A 1 105 ? 21.294 -1.176 -40.973 1.00 97.62 105 SER A CA 1
ATOM 868 C C . SER A 1 105 ? 22.382 -0.201 -41.442 1.00 97.62 105 SER A C 1
ATOM 870 O O . SER A 1 105 ? 23.165 -0.517 -42.339 1.00 97.62 105 SER A O 1
ATOM 872 N N . THR A 1 106 ? 22.524 0.947 -40.775 1.00 97.75 106 THR A N 1
ATOM 873 C CA . THR A 1 106 ? 23.557 1.945 -41.093 1.00 97.75 106 THR A CA 1
ATOM 874 C C . THR A 1 106 ? 24.967 1.365 -40.980 1.00 97.75 106 THR A C 1
ATOM 876 O O . THR A 1 106 ? 25.804 1.604 -41.850 1.00 97.75 106 THR A O 1
ATOM 879 N N . VAL A 1 107 ? 25.241 0.559 -39.948 1.00 98.19 107 VAL A N 1
ATOM 880 C CA . VAL A 1 107 ? 26.538 -0.115 -39.780 1.00 98.19 107 VAL A CA 1
ATOM 881 C C . VAL A 1 107 ? 26.790 -1.127 -40.901 1.00 98.19 107 VAL A C 1
ATOM 883 O O . VAL A 1 107 ? 27.904 -1.188 -41.424 1.00 98.19 107 VAL A O 1
ATOM 886 N N . GLN A 1 108 ? 25.776 -1.893 -41.315 1.00 97.81 108 GLN A N 1
ATOM 887 C CA . GLN A 1 108 ? 25.898 -2.817 -42.448 1.00 97.81 108 GLN A CA 1
ATOM 888 C C . GLN A 1 108 ? 26.230 -2.074 -43.748 1.00 97.81 108 GLN A C 1
ATOM 890 O O . GLN A 1 108 ? 27.170 -2.456 -44.449 1.00 97.81 108 GLN A O 1
ATOM 895 N N . VAL A 1 109 ? 25.518 -0.981 -44.041 1.00 98.06 109 VAL A N 1
ATOM 896 C CA . VAL A 1 109 ? 25.785 -0.134 -45.214 1.00 98.06 109 VAL A CA 1
ATOM 897 C C . VAL A 1 109 ? 27.202 0.440 -45.157 1.00 98.06 109 VAL A C 1
ATOM 899 O O . VAL A 1 109 ? 27.948 0.323 -46.129 1.00 98.06 109 VAL A O 1
ATOM 902 N N . LEU A 1 110 ? 27.615 0.990 -44.012 1.00 97.88 110 LEU A N 1
ATOM 903 C CA . LEU A 1 110 ? 28.959 1.535 -43.822 1.00 97.88 110 LEU A CA 1
ATOM 904 C C . LEU A 1 110 ? 30.045 0.480 -44.065 1.00 97.88 110 LEU A C 1
ATOM 906 O O . LEU A 1 110 ? 31.036 0.757 -44.739 1.00 97.88 110 LEU A O 1
ATOM 910 N N . ASN A 1 111 ? 29.861 -0.735 -43.549 1.00 97.94 111 ASN A N 1
ATOM 911 C CA . ASN A 1 111 ? 30.807 -1.831 -43.752 1.00 97.94 111 ASN A CA 1
ATOM 912 C C . ASN A 1 111 ? 30.903 -2.240 -45.226 1.00 97.94 111 ASN A C 1
ATOM 914 O O . ASN A 1 111 ? 32.003 -2.486 -45.721 1.00 97.94 111 ASN A O 1
ATOM 918 N N . ASN A 1 112 ? 29.781 -2.269 -45.947 1.00 97.88 112 ASN A N 1
ATOM 919 C CA . ASN A 1 112 ? 29.774 -2.552 -47.382 1.00 97.88 112 ASN A CA 1
ATOM 920 C C . ASN A 1 112 ? 30.504 -1.463 -48.181 1.00 97.88 112 ASN A C 1
ATOM 922 O O . 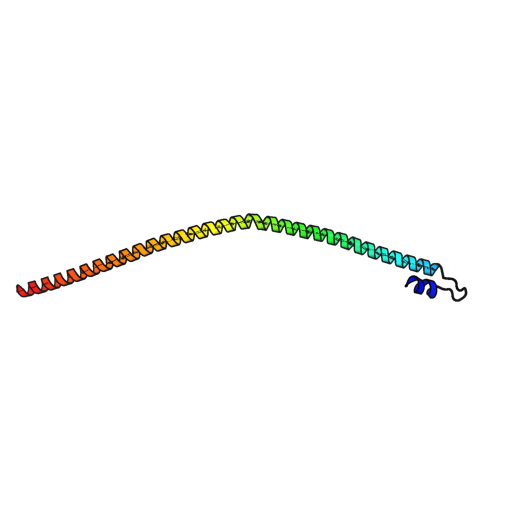ASN A 1 112 ? 31.313 -1.783 -49.052 1.00 97.88 112 ASN A O 1
ATOM 926 N N . LEU A 1 113 ? 30.283 -0.186 -47.853 1.00 97.69 113 LEU A N 1
ATOM 927 C CA . LEU A 1 113 ? 30.985 0.933 -48.486 1.00 97.69 113 LEU A CA 1
ATOM 928 C C . LEU A 1 113 ? 32.489 0.904 -48.199 1.00 97.69 113 LEU A C 1
ATOM 930 O O . LEU A 1 113 ? 33.281 1.076 -49.123 1.00 97.69 113 LEU A O 1
ATOM 934 N N . LYS A 1 114 ? 32.896 0.609 -46.957 1.00 97.81 114 LYS A N 1
ATOM 935 C CA . LYS A 1 114 ? 34.313 0.428 -46.597 1.00 97.81 114 LYS A CA 1
ATOM 936 C C . LYS A 1 114 ? 34.971 -0.696 -47.398 1.00 97.81 114 LYS A C 1
ATOM 938 O O . LYS A 1 114 ? 36.071 -0.504 -47.904 1.00 97.81 114 LYS A O 1
ATOM 943 N N . LYS A 1 115 ? 34.297 -1.843 -47.555 1.00 97.50 115 LYS A N 1
ATOM 944 C CA . LYS A 1 115 ? 34.794 -2.954 -48.386 1.00 97.50 115 LYS A CA 1
ATOM 945 C C . LYS A 1 115 ? 34.958 -2.536 -49.845 1.00 97.50 115 LYS A C 1
ATOM 947 O O . LYS A 1 115 ? 36.011 -2.774 -50.423 1.00 97.50 115 LYS A O 1
ATOM 952 N N . LYS A 1 116 ? 33.945 -1.883 -50.427 1.00 97.56 116 LYS A N 1
ATOM 953 C CA . LYS A 1 116 ? 33.993 -1.416 -51.821 1.00 97.56 116 LYS A CA 1
ATOM 954 C C . LYS A 1 116 ? 35.120 -0.405 -52.042 1.00 97.56 116 LYS A C 1
ATOM 956 O O . LYS A 1 116 ? 35.837 -0.511 -53.028 1.00 97.56 116 LYS A O 1
ATOM 961 N N . LEU A 1 117 ? 35.295 0.535 -51.114 1.00 96.94 117 LEU A N 1
ATOM 962 C CA . LEU A 1 117 ? 36.397 1.492 -51.151 1.00 96.94 117 LEU A CA 1
ATOM 963 C C . LEU A 1 117 ? 37.756 0.782 -51.091 1.00 96.94 117 LEU A C 1
ATOM 965 O O . LEU A 1 117 ? 38.630 1.102 -51.885 1.00 96.94 117 LEU A O 1
ATOM 969 N N . GLY A 1 118 ? 37.913 -0.206 -50.205 1.00 97.06 118 GLY A N 1
ATOM 970 C CA . GLY A 1 118 ? 39.137 -1.007 -50.118 1.00 97.06 118 GLY A CA 1
ATOM 971 C C . GLY A 1 118 ?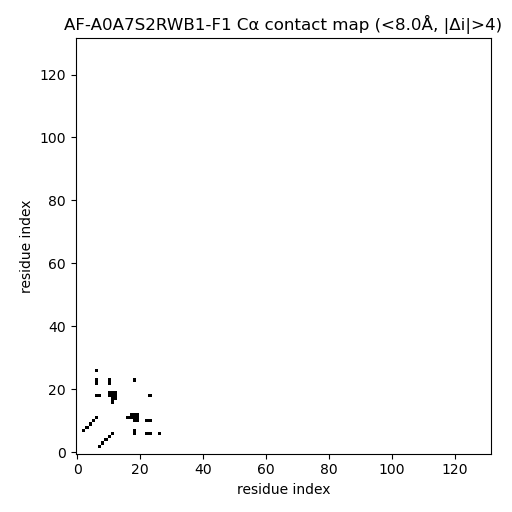 39.479 -1.719 -51.429 1.00 97.06 118 GLY A C 1
ATOM 972 O O . GLY A 1 118 ? 40.621 -1.653 -51.868 1.00 97.06 118 GLY A O 1
ATOM 973 N N . LEU A 1 119 ? 38.486 -2.324 -52.091 1.00 96.56 119 LEU A N 1
ATOM 974 C CA . LEU A 1 119 ? 38.679 -2.964 -53.399 1.00 96.56 119 LEU A CA 1
ATOM 975 C C . LEU A 1 119 ? 39.138 -1.964 -54.470 1.00 96.56 119 LEU A C 1
ATOM 977 O O . LEU A 1 119 ? 40.105 -2.239 -55.172 1.00 96.56 119 LEU A O 1
ATOM 981 N N . LEU A 1 120 ? 38.489 -0.798 -54.558 1.00 96.56 120 LEU A N 1
ATOM 982 C CA . LEU A 1 120 ? 38.850 0.245 -55.527 1.00 96.56 120 LEU A CA 1
ATOM 983 C C . LEU A 1 120 ? 40.255 0.813 -55.283 1.00 96.56 120 LEU A C 1
ATOM 985 O O . LEU A 1 120 ? 40.964 1.120 -56.238 1.00 96.56 120 LEU A O 1
ATOM 989 N N . ILE A 1 121 ? 40.668 0.950 -54.018 1.00 96.12 121 ILE A N 1
ATOM 990 C CA . ILE A 1 121 ? 42.031 1.371 -53.671 1.00 96.12 121 ILE A CA 1
ATOM 991 C C . ILE A 1 121 ? 43.038 0.328 -54.163 1.00 96.12 121 ILE A C 1
ATOM 993 O O . ILE A 1 121 ? 43.983 0.692 -54.855 1.00 96.12 121 ILE A O 1
ATOM 997 N N . SER A 1 122 ? 42.814 -0.959 -53.877 1.00 95.06 122 SER A N 1
ATOM 998 C CA . SER A 1 122 ? 43.702 -2.033 -54.339 1.00 95.06 122 SER A CA 1
ATOM 999 C C . SER A 1 122 ? 43.763 -2.146 -55.866 1.00 95.06 122 SER A C 1
ATOM 1001 O O . SER A 1 122 ? 44.835 -2.383 -56.416 1.00 95.06 122 SER A O 1
ATOM 1003 N N . GLU A 1 123 ? 42.641 -1.954 -56.561 1.00 94.44 123 GLU A N 1
ATOM 1004 C CA . GLU A 1 123 ? 42.590 -1.933 -58.028 1.00 94.44 123 GLU A CA 1
ATOM 1005 C C . GLU A 1 123 ? 43.377 -0.746 -58.600 1.00 94.44 123 GLU A C 1
ATOM 1007 O O . GLU A 1 123 ? 44.188 -0.921 -59.507 1.00 94.44 123 GLU A O 1
ATOM 1012 N N . SER A 1 124 ? 43.211 0.448 -58.023 1.00 93.06 124 SER A N 1
ATOM 1013 C CA . SER A 1 124 ? 43.979 1.642 -58.396 1.00 93.06 124 SER A CA 1
ATOM 1014 C C . SER A 1 124 ? 45.485 1.446 -58.179 1.00 93.06 124 SER A C 1
ATOM 1016 O O . SER A 1 124 ? 46.289 1.747 -59.060 1.00 93.06 124 SER A O 1
ATOM 1018 N N . GLU A 1 125 ? 45.882 0.876 -57.038 1.00 94.56 125 GLU A N 1
ATOM 1019 C CA . GLU A 1 125 ? 47.280 0.537 -56.746 1.00 94.56 125 GLU A CA 1
ATOM 1020 C C . GLU A 1 125 ? 47.856 -0.491 -57.727 1.00 94.56 125 GLU A C 1
ATOM 1022 O O . GLU A 1 125 ? 49.032 -0.403 -58.083 1.00 94.56 125 GLU A O 1
ATOM 1027 N N . TRP A 1 126 ? 47.052 -1.464 -58.163 1.00 93.56 126 TRP A N 1
ATOM 1028 C CA . TRP A 1 126 ? 47.456 -2.447 -59.165 1.00 93.56 126 TRP A CA 1
ATOM 1029 C C . TRP A 1 126 ? 47.637 -1.803 -60.546 1.00 93.56 126 TRP A C 1
ATOM 1031 O O . TRP A 1 126 ? 48.696 -1.956 -61.150 1.00 93.56 126 TRP A O 1
ATOM 1041 N N . LEU A 1 127 ? 46.668 -1.003 -61.004 1.00 91.81 127 LEU A N 1
ATOM 1042 C CA . LEU A 1 127 ? 46.747 -0.278 -62.278 1.00 91.81 127 LEU A CA 1
ATOM 1043 C C . LEU A 1 127 ? 47.952 0.671 -62.330 1.00 91.81 127 LEU A C 1
ATOM 1045 O O . LEU A 1 127 ? 48.644 0.742 -63.342 1.0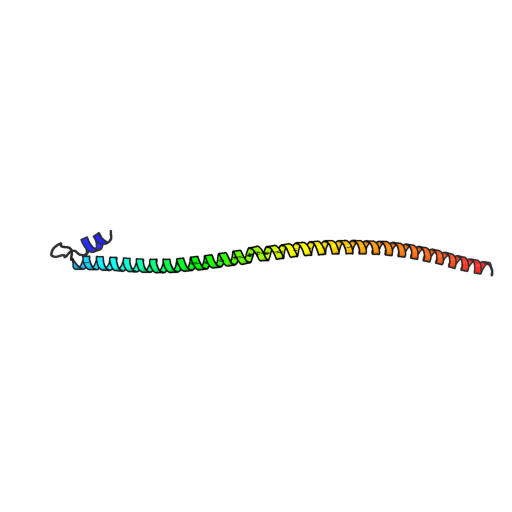0 91.81 127 LEU A O 1
ATOM 1049 N N . LEU A 1 128 ? 48.247 1.373 -61.230 1.00 92.00 128 LEU A N 1
ATOM 1050 C CA . LEU A 1 128 ? 49.422 2.246 -61.132 1.00 92.00 128 LEU A CA 1
ATOM 1051 C C . LEU A 1 128 ? 50.751 1.491 -61.253 1.00 92.00 128 LEU A C 1
ATOM 1053 O O . LEU A 1 128 ? 51.740 2.088 -61.677 1.00 92.00 128 LEU A O 1
ATOM 1057 N N . LYS A 1 129 ? 50.796 0.212 -60.860 1.00 91.00 129 LYS A N 1
ATOM 1058 C CA . LYS A 1 129 ? 51.977 -0.638 -61.055 1.00 91.00 129 LYS A CA 1
ATOM 1059 C C . LYS A 1 129 ? 52.100 -1.122 -62.496 1.00 91.00 129 LYS A C 1
ATOM 1061 O O . LYS A 1 129 ? 53.216 -1.187 -62.976 1.00 91.00 129 LYS A O 1
ATOM 1066 N N . GLU A 1 130 ? 50.989 -1.420 -63.163 1.00 86.06 130 GLU A N 1
ATOM 1067 C CA . GLU A 1 130 ? 50.982 -1.923 -64.545 1.00 86.06 130 GLU A CA 1
ATOM 1068 C C . GLU A 1 130 ? 51.326 -0.838 -65.583 1.00 86.06 130 GLU A C 1
ATOM 1070 O O . GLU A 1 130 ? 51.848 -1.127 -66.653 1.00 86.06 130 GLU A O 1
ATOM 1075 N N . ILE A 1 131 ? 51.040 0.430 -65.272 1.00 85.06 131 ILE A N 1
ATOM 1076 C CA . ILE A 1 131 ? 51.349 1.578 -66.144 1.00 85.06 131 ILE A CA 1
ATOM 1077 C C . ILE A 1 131 ? 52.834 2.002 -66.049 1.00 85.06 131 ILE A C 1
ATOM 1079 O O . ILE A 1 131 ? 53.299 2.794 -66.872 1.00 85.06 131 ILE A O 1
ATOM 1083 N N . LYS A 1 132 ? 53.579 1.507 -65.054 1.00 52.34 132 LYS A N 1
ATOM 1084 C CA . LYS A 1 132 ? 54.988 1.845 -64.802 1.00 52.34 132 LYS A CA 1
ATOM 1085 C C . LYS A 1 132 ? 55.940 0.810 -65.383 1.00 52.34 132 LYS A C 1
ATOM 1087 O O . LYS A 1 132 ? 56.986 1.254 -65.905 1.00 52.34 132 LYS A O 1
#